Protein AF-A0AA51IPZ2-F1 (afdb_monomer_lite)

pLDDT: mean 97.51, std 1.62, range [91.38, 98.75]

Secondary structure (DSSP, 8-state):
-EEEE-S--S--TTT-EEEEEETTEEEEEEEEETHHHHHHHHHHHHHHHTT-SSHHHHHHHHHHHHHHHH-

Organism: NCBI:txid2839278

Radius of gyration: 15.38 Å; chains: 1; bounding box: 36×17×43 Å

InterPro domains:
  IPR039461 Peptidase family M49 [PF03571] (2-71)
  IPR039461 Peptidase family M49 [PTHR23422] (2-71)

Structure (mmCIF, N/CA/C/O backbone):
data_AF-A0AA51IPZ2-F1
#
_entry.id   AF-A0AA51IPZ2-F1
#
loop_
_atom_site.group_PDB
_atom_site.id
_atom_site.type_symbol
_atom_site.label_atom_id
_atom_site.label_alt_id
_atom_site.label_comp_id
_atom_site.label_asym_id
_atom_site.label_entity_id
_atom_site.label_seq_id
_atom_site.pdbx_PDB_ins_code
_atom_site.Cartn_x
_atom_site.Cartn_y
_atom_site.Cartn_z
_atom_site.occupancy
_atom_site.B_iso_or_equiv
_atom_site.auth_seq_id
_atom_site.auth_comp_id
_atom_site.auth_asym_id
_atom_site.auth_atom_id
_atom_site.pdbx_PDB_model_num
ATOM 1 N N . THR A 1 1 ? -12.193 -3.780 13.972 1.00 93.75 1 THR A N 1
ATOM 2 C CA . THR A 1 1 ? -11.328 -2.829 13.248 1.00 93.75 1 THR A CA 1
ATOM 3 C C . THR A 1 1 ? -11.249 -3.266 11.813 1.00 93.75 1 THR A C 1
ATOM 5 O O . THR A 1 1 ? -11.156 -4.462 11.585 1.00 93.75 1 THR A O 1
ATOM 8 N N . ILE A 1 2 ? -11.339 -2.330 10.879 1.00 96.94 2 ILE A N 1
ATOM 9 C CA . ILE A 1 2 ? -11.151 -2.570 9.449 1.00 96.94 2 ILE A CA 1
ATOM 10 C C . ILE A 1 2 ? -9.767 -2.014 9.105 1.00 96.94 2 ILE A C 1
ATOM 12 O O . ILE A 1 2 ? -9.482 -0.864 9.442 1.00 96.94 2 ILE A O 1
ATOM 16 N N . HIS A 1 3 ? -8.911 -2.838 8.507 1.00 97.31 3 HIS A N 1
ATOM 17 C CA . HIS A 1 3 ? -7.540 -2.483 8.148 1.00 97.31 3 HIS A CA 1
ATOM 18 C C . HIS A 1 3 ? -7.424 -2.405 6.627 1.00 97.31 3 HIS A C 1
ATOM 20 O O . HIS A 1 3 ? -7.675 -3.390 5.939 1.00 97.31 3 HIS A O 1
ATOM 26 N N . LEU A 1 4 ? -7.084 -1.227 6.109 1.00 98.19 4 LEU A N 1
ATOM 27 C CA . LEU A 1 4 ? -6.775 -1.028 4.698 1.00 98.19 4 LEU A CA 1
ATOM 28 C C . LEU A 1 4 ? -5.301 -1.356 4.453 1.00 98.19 4 LEU A C 1
ATOM 30 O O . LEU A 1 4 ? -4.421 -0.921 5.206 1.00 98.19 4 LEU A O 1
ATOM 34 N N . ALA A 1 5 ? -5.045 -2.121 3.396 1.00 98.25 5 ALA A N 1
ATOM 35 C CA . ALA A 1 5 ? -3.698 -2.429 2.948 1.00 98.25 5 ALA A CA 1
ATOM 36 C C . ALA A 1 5 ? -3.120 -1.220 2.213 1.00 98.25 5 ALA A C 1
ATOM 38 O O . ALA A 1 5 ? -3.677 -0.778 1.210 1.00 98.25 5 ALA A O 1
ATOM 39 N N . SER A 1 6 ? -2.023 -0.674 2.731 1.00 98.56 6 SER A N 1
ATOM 40 C CA . SER A 1 6 ? -1.380 0.505 2.157 1.00 98.56 6 SER A CA 1
ATOM 41 C C . SER A 1 6 ? 0.057 0.653 2.641 1.00 98.56 6 SER A C 1
ATOM 43 O O . SER A 1 6 ? 0.419 0.155 3.705 1.00 98.56 6 SER A O 1
ATOM 45 N N . VAL A 1 7 ? 0.879 1.382 1.887 1.00 98.56 7 VAL A N 1
ATOM 46 C CA . VAL A 1 7 ? 2.212 1.804 2.347 1.00 98.56 7 VAL A CA 1
ATOM 47 C C . VAL A 1 7 ? 2.094 2.834 3.464 1.00 98.56 7 VAL A C 1
ATOM 49 O O . VAL A 1 7 ? 2.769 2.741 4.487 1.00 98.56 7 VAL A O 1
ATOM 52 N N . GLU A 1 8 ? 1.232 3.830 3.277 1.00 98.19 8 GLU A N 1
ATOM 53 C CA . GLU A 1 8 ? 1.022 4.869 4.274 1.00 98.19 8 GLU A CA 1
ATOM 54 C C . GLU A 1 8 ? 0.244 4.318 5.474 1.00 98.19 8 GLU A C 1
ATOM 56 O O . GLU A 1 8 ? -0.761 3.635 5.297 1.00 98.19 8 GLU A O 1
ATOM 61 N N . ALA A 1 9 ? 0.667 4.654 6.694 1.00 96.62 9 ALA A N 1
ATOM 62 C CA . ALA A 1 9 ? 0.037 4.180 7.937 1.00 96.62 9 ALA A CA 1
ATOM 63 C C . ALA A 1 9 ? -0.651 5.295 8.750 1.00 96.62 9 ALA A C 1
ATOM 65 O O . ALA A 1 9 ? -1.386 5.030 9.701 1.00 96.62 9 ALA A O 1
ATOM 66 N N . SER A 1 10 ? -0.417 6.558 8.390 1.00 96.69 10 SER A N 1
ATOM 67 C CA . SER A 1 10 ? -1.034 7.718 9.041 1.00 96.69 10 SER A CA 1
ATOM 68 C C . SER A 1 10 ? -2.535 7.790 8.754 1.00 96.69 10 SER A C 1
ATOM 70 O O . SER A 1 10 ? -3.002 7.313 7.720 1.00 96.69 10 SER A O 1
ATOM 72 N N . SER A 1 11 ? -3.315 8.407 9.644 1.00 95.00 11 SER A N 1
ATOM 73 C CA . SER A 1 11 ? -4.729 8.666 9.366 1.00 95.00 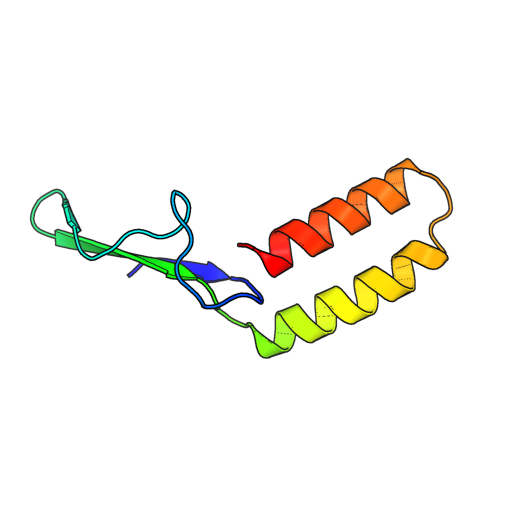11 SER A CA 1
ATOM 74 C C . SER A 1 11 ? -4.887 9.626 8.181 1.00 95.00 11 SER A C 1
ATOM 76 O O . SER A 1 11 ? -4.128 10.581 8.020 1.00 95.00 11 SER A O 1
ATOM 78 N N . LYS A 1 12 ? -5.894 9.375 7.343 1.00 95.25 12 LYS A N 1
ATOM 79 C CA . LYS A 1 12 ? -6.237 10.203 6.184 1.00 95.25 12 LYS A CA 1
ATOM 80 C C . LYS A 1 12 ? -7.750 10.242 6.024 1.00 95.25 12 LYS A C 1
ATOM 82 O O . LYS A 1 12 ? -8.357 9.232 5.696 1.00 95.25 12 LYS A O 1
ATOM 87 N N . GLN A 1 13 ? -8.377 11.390 6.260 1.00 91.38 13 GLN A N 1
ATOM 88 C CA . GLN A 1 13 ? -9.812 11.567 6.005 1.00 91.38 13 GLN A CA 1
ATOM 89 C C . GLN A 1 13 ? -10.066 11.790 4.501 1.00 91.38 13 GLN A C 1
ATOM 91 O O . GLN A 1 13 ? -9.233 12.427 3.852 1.00 91.38 13 GLN A O 1
ATOM 96 N N . PRO A 1 14 ? -11.178 11.292 3.926 1.00 91.69 14 PRO A N 1
ATOM 97 C CA . PRO A 1 14 ? -12.252 10.512 4.560 1.00 91.69 14 PRO A CA 1
ATOM 98 C C . PRO A 1 14 ? -11.989 8.990 4.616 1.00 91.69 14 PRO A C 1
ATOM 100 O O . PRO A 1 14 ? -12.883 8.226 4.958 1.00 91.69 14 PRO A O 1
ATOM 103 N N . LEU A 1 15 ? -10.790 8.533 4.241 1.00 93.44 15 LEU A N 1
ATOM 104 C CA . LEU A 1 15 ? -10.460 7.113 4.070 1.00 93.44 15 LEU A CA 1
ATOM 105 C C . LEU A 1 15 ? -10.412 6.331 5.398 1.00 93.44 15 LEU A C 1
ATOM 107 O O . LEU A 1 15 ? -10.906 5.211 5.493 1.00 93.44 15 LEU A O 1
ATOM 111 N N . THR A 1 16 ? -9.813 6.918 6.433 1.00 96.75 16 THR A N 1
ATOM 112 C CA . THR A 1 16 ? -9.727 6.341 7.783 1.00 96.75 16 THR A CA 1
ATOM 113 C C . THR A 1 16 ? -10.769 6.954 8.704 1.00 96.75 16 THR A C 1
ATOM 115 O O . THR A 1 16 ? -11.061 8.139 8.600 1.00 96.75 16 THR A O 1
ATOM 118 N N . MET A 1 17 ? -11.238 6.202 9.691 1.00 96.44 17 MET A N 1
ATOM 119 C CA . MET A 1 17 ? -12.275 6.626 10.627 1.00 96.44 17 MET A CA 1
ATOM 120 C C . MET A 1 17 ? -11.871 6.224 12.043 1.00 96.44 17 MET A C 1
ATOM 122 O O . MET A 1 17 ? -11.453 5.087 12.273 1.00 96.44 17 MET A O 1
ATOM 126 N N . GLY A 1 18 ? -12.004 7.152 12.994 1.00 95.12 18 GLY A N 1
ATOM 127 C CA . GLY A 1 18 ? -11.820 6.855 14.415 1.00 95.12 18 GLY A CA 1
ATOM 128 C C . GLY A 1 18 ? -12.850 5.846 14.937 1.00 95.12 18 GLY A C 1
ATOM 129 O O . GLY A 1 18 ? -13.696 5.350 14.196 1.00 95.12 18 GLY A O 1
ATOM 130 N N . LYS A 1 19 ? -12.791 5.529 16.234 1.00 96.19 19 LYS A N 1
ATOM 131 C CA . LYS A 1 19 ? -13.785 4.642 16.853 1.00 96.19 19 LYS A CA 1
ATOM 132 C C . LYS A 1 19 ? -15.175 5.280 16.822 1.00 96.19 19 LYS A C 1
ATOM 134 O O . LYS A 1 19 ? -15.400 6.287 17.483 1.00 96.19 19 LYS A O 1
ATOM 139 N N . GLU A 1 20 ? -16.109 4.636 16.137 1.00 95.94 20 GLU A N 1
ATOM 140 C CA . GLU A 1 20 ? -17.513 5.026 16.034 1.00 95.94 20 GLU A CA 1
ATOM 141 C C . GLU A 1 20 ? -18.424 3.852 16.416 1.00 95.94 20 GLU A C 1
ATOM 143 O O . GLU A 1 20 ? -18.094 2.689 16.173 1.00 95.94 20 GLU A O 1
ATOM 148 N N . LYS A 1 21 ? -19.570 4.136 17.044 1.00 97.38 21 LYS A N 1
ATOM 149 C CA . LYS A 1 21 ? -20.550 3.118 17.436 1.00 97.38 21 LYS A CA 1
ATOM 150 C C . LYS A 1 21 ? -21.617 2.969 16.352 1.00 97.38 21 LYS A C 1
ATOM 152 O O . LYS A 1 21 ? -22.418 3.871 16.146 1.00 97.38 21 LYS A O 1
ATOM 157 N N . TYR A 1 22 ? -21.697 1.790 15.747 1.00 95.00 22 TYR A N 1
ATOM 158 C CA . TYR A 1 22 ? -22.714 1.430 14.764 1.00 95.00 22 TYR A CA 1
ATOM 159 C C . TYR A 1 22 ? -23.413 0.133 15.178 1.00 95.00 22 TYR A C 1
ATOM 161 O O . TYR A 1 22 ? -22.759 -0.878 15.429 1.00 95.00 22 TYR A O 1
ATOM 169 N N . LYS A 1 23 ? -24.751 0.156 15.282 1.00 96.38 23 LYS A N 1
ATOM 170 C CA . LYS A 1 23 ? -25.579 -1.005 15.680 1.00 96.38 23 LYS A CA 1
ATOM 171 C C . LYS A 1 23 ? -25.037 -1.750 16.915 1.00 96.38 23 LYS A C 1
ATOM 173 O O . LYS A 1 23 ? -24.891 -2.966 16.910 1.00 96.38 23 LYS A O 1
ATOM 178 N N . ASN A 1 24 ? -24.729 -1.004 17.978 1.00 96.00 24 ASN A N 1
ATOM 179 C CA . ASN A 1 24 ? -24.161 -1.513 19.237 1.00 96.00 24 ASN A CA 1
ATOM 180 C C . ASN A 1 24 ? -22.761 -2.153 19.156 1.00 96.00 24 ASN A C 1
ATOM 182 O O . ASN A 1 24 ? -22.292 -2.676 20.163 1.00 96.00 24 ASN A O 1
ATOM 186 N N . ALA A 1 25 ? -22.053 -2.027 18.034 1.00 96.81 25 ALA A N 1
ATOM 187 C CA . ALA A 1 25 ? -20.654 -2.422 17.897 1.00 96.81 25 ALA A CA 1
ATOM 188 C C . ALA A 1 25 ? -19.765 -1.209 17.580 1.00 96.81 25 ALA A C 1
ATOM 190 O O . ALA A 1 25 ? -20.206 -0.252 16.947 1.00 96.81 25 ALA A O 1
ATOM 191 N N . TYR A 1 26 ? -18.509 -1.238 18.031 1.00 97.62 26 TYR A N 1
ATOM 192 C CA . TYR A 1 26 ? -17.531 -0.195 17.717 1.00 97.62 26 TYR A CA 1
ATOM 193 C C . TYR A 1 26 ? -16.722 -0.568 16.477 1.00 97.62 26 TYR A C 1
ATOM 195 O O . TYR A 1 26 ? -16.080 -1.619 16.430 1.00 97.62 26 TYR A O 1
ATOM 203 N N . PHE A 1 27 ? -16.708 0.330 15.500 1.00 97.31 27 PHE A N 1
ATOM 204 C CA . PHE A 1 27 ? -15.918 0.228 14.282 1.00 97.31 27 PHE A CA 1
ATOM 205 C C . PHE A 1 27 ? -14.873 1.333 14.252 1.00 97.31 27 PHE A C 1
ATOM 207 O O . PHE A 1 27 ? -15.082 2.414 14.779 1.00 97.31 27 PHE A O 1
ATOM 214 N N . GLN A 1 28 ? -13.735 1.046 13.639 1.00 97.19 28 GLN A N 1
ATOM 215 C CA . GLN A 1 28 ? -12.727 2.035 13.274 1.00 97.19 28 GLN A CA 1
ATOM 216 C C . GLN A 1 28 ? -12.071 1.532 11.987 1.00 97.19 28 GLN A C 1
ATOM 218 O O . GLN A 1 28 ? -11.954 0.310 11.809 1.00 97.19 28 GLN A O 1
ATOM 223 N N . VAL A 1 29 ? -11.662 2.453 11.122 1.00 97.81 29 VAL A N 1
ATOM 224 C CA . VAL A 1 29 ? -10.965 2.163 9.866 1.00 97.81 29 VAL A CA 1
ATOM 225 C C . VAL A 1 29 ? -9.564 2.743 9.969 1.00 97.81 29 VAL A C 1
ATOM 227 O O . VAL A 1 29 ? -9.408 3.951 10.150 1.00 97.81 29 VAL A O 1
ATOM 230 N N . THR A 1 30 ? -8.548 1.894 9.868 1.00 97.69 30 THR A N 1
ATOM 231 C CA . THR A 1 30 ? -7.140 2.306 9.822 1.00 97.69 30 THR A CA 1
ATOM 232 C C . THR A 1 30 ? -6.504 1.848 8.515 1.00 97.69 30 THR A C 1
ATOM 234 O O . THR A 1 30 ? -7.095 1.057 7.782 1.00 97.69 30 THR A O 1
ATOM 237 N N . ARG A 1 31 ? -5.306 2.349 8.213 1.00 98.00 31 ARG A N 1
ATOM 238 C CA . ARG A 1 31 ? -4.527 1.954 7.037 1.00 98.00 31 ARG A CA 1
ATOM 239 C C . ARG A 1 31 ? -3.088 1.611 7.428 1.00 98.00 31 ARG A C 1
ATOM 241 O O . ARG A 1 31 ? -2.696 1.882 8.565 1.00 98.00 31 ARG A O 1
ATOM 248 N N . GLY A 1 32 ? -2.332 1.012 6.517 1.00 98.06 32 GLY A N 1
ATOM 249 C CA . GLY A 1 32 ? -0.939 0.606 6.721 1.00 98.06 32 GLY A CA 1
ATOM 250 C C . GLY A 1 32 ? -0.734 -0.905 6.811 1.00 98.06 32 GLY A C 1
ATOM 251 O O . GLY A 1 32 ? 0.346 -1.346 7.209 1.00 98.06 32 GLY A O 1
ATOM 252 N N . ASP A 1 33 ? -1.753 -1.711 6.494 1.00 98.31 33 ASP A N 1
ATOM 253 C CA . ASP A 1 33 ? -1.587 -3.164 6.501 1.00 98.31 33 ASP A CA 1
ATOM 254 C C . ASP A 1 33 ? -0.618 -3.594 5.387 1.00 98.31 33 ASP A C 1
ATOM 256 O O . ASP A 1 33 ? -0.640 -3.049 4.281 1.00 98.31 33 ASP A O 1
ATOM 260 N N . TYR A 1 34 ? 0.271 -4.539 5.699 1.00 98.31 34 TYR A N 1
ATOM 261 C CA . TYR A 1 34 ? 1.361 -5.003 4.824 1.00 98.31 34 TYR A CA 1
ATOM 262 C C . TYR A 1 34 ? 2.329 -3.917 4.306 1.00 98.31 34 TYR A C 1
ATOM 264 O O . TYR A 1 34 ? 3.036 -4.155 3.322 1.00 98.31 34 TYR A O 1
ATOM 272 N N . ALA A 1 35 ? 2.420 -2.754 4.964 1.00 98.31 35 ALA A N 1
ATOM 273 C CA . ALA A 1 35 ? 3.177 -1.595 4.476 1.00 98.31 35 ALA A CA 1
ATOM 274 C C . ALA A 1 35 ? 4.611 -1.890 3.973 1.00 98.31 35 ALA A C 1
ATOM 2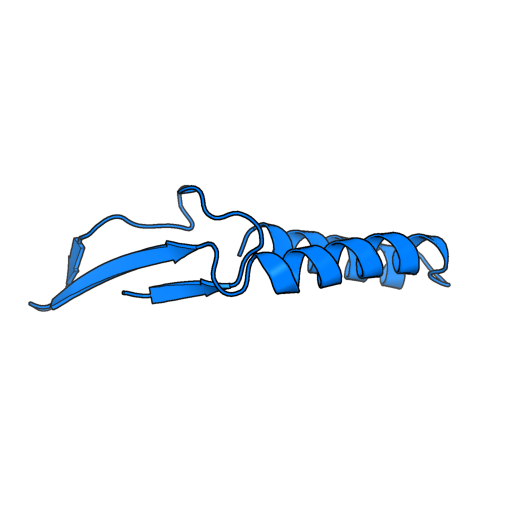76 O O . ALA A 1 35 ? 4.951 -1.420 2.884 1.00 98.31 35 ALA A O 1
ATOM 277 N N . PRO A 1 36 ? 5.454 -2.694 4.663 1.00 98.19 36 PRO A N 1
ATOM 27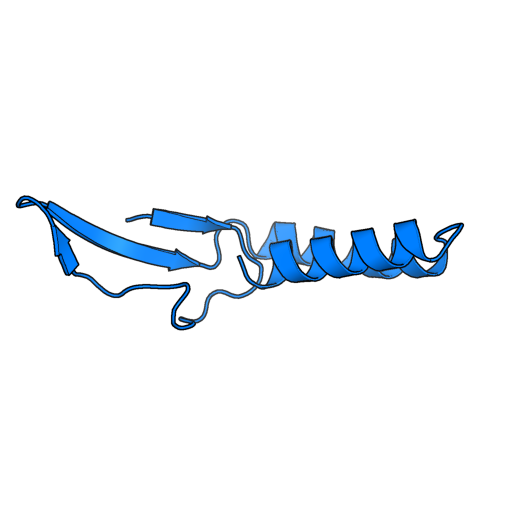8 C CA . PRO A 1 36 ? 6.796 -2.998 4.162 1.00 98.19 36 PRO A CA 1
ATOM 279 C C . PRO A 1 36 ? 6.781 -3.750 2.825 1.00 98.19 36 PRO A C 1
ATOM 281 O O . PRO A 1 36 ? 7.596 -3.470 1.952 1.00 98.19 36 PRO A O 1
ATOM 284 N N . LEU A 1 37 ? 5.832 -4.674 2.641 1.00 98.62 37 LEU A N 1
ATOM 285 C CA . LEU A 1 37 ? 5.699 -5.454 1.410 1.00 98.62 37 LEU A CA 1
ATOM 286 C C . LEU A 1 37 ? 5.149 -4.592 0.271 1.00 98.62 37 LEU A C 1
ATOM 288 O O . LEU A 1 37 ? 5.688 -4.619 -0.833 1.00 98.62 37 LEU A O 1
ATOM 292 N N . LEU A 1 38 ? 4.123 -3.781 0.541 1.00 98.56 38 LEU A N 1
ATOM 293 C CA . LEU A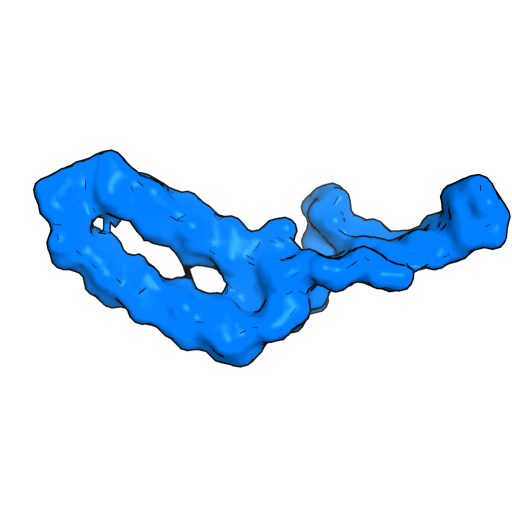 1 38 ? 3.554 -2.879 -0.463 1.00 98.56 38 LEU A CA 1
ATOM 294 C C . LEU A 1 38 ? 4.530 -1.775 -0.882 1.00 98.56 38 LEU A C 1
ATOM 296 O O . LEU A 1 38 ? 4.493 -1.335 -2.029 1.00 98.56 38 LEU A O 1
ATOM 300 N N . SER A 1 39 ? 5.449 -1.373 0.001 1.00 98.56 39 SER A N 1
ATOM 301 C CA . SER A 1 39 ? 6.524 -0.437 -0.344 1.00 98.56 39 SER A CA 1
ATOM 302 C C . SER A 1 39 ? 7.441 -1.027 -1.422 1.00 98.56 39 SER A C 1
ATOM 304 O O . SER A 1 39 ? 7.695 -0.384 -2.442 1.00 98.56 39 SER A O 1
ATOM 306 N N . LEU A 1 40 ? 7.841 -2.295 -1.260 1.00 98.75 40 LEU A N 1
ATOM 307 C CA . LEU A 1 40 ? 8.636 -3.021 -2.257 1.00 98.75 40 LEU A CA 1
ATOM 308 C C . LEU A 1 40 ? 7.872 -3.202 -3.575 1.00 98.75 40 LEU A C 1
ATOM 310 O O . LEU A 1 40 ? 8.455 -3.073 -4.653 1.00 98.75 40 LEU A O 1
ATOM 314 N N . VAL A 1 41 ? 6.567 -3.480 -3.511 1.00 98.62 41 VAL A N 1
ATOM 315 C CA . VAL A 1 41 ? 5.716 -3.560 -4.708 1.00 98.62 41 VAL A CA 1
ATOM 316 C C . VAL A 1 41 ? 5.713 -2.218 -5.442 1.00 98.62 41 VAL A C 1
ATOM 318 O O . VAL A 1 41 ? 6.015 -2.180 -6.633 1.00 98.62 41 VAL A O 1
ATOM 321 N N . ASN A 1 42 ? 5.464 -1.110 -4.743 1.00 98.56 42 ASN A N 1
ATOM 322 C CA . ASN A 1 42 ? 5.448 0.226 -5.340 1.00 98.56 42 ASN A CA 1
ATOM 323 C C . ASN A 1 42 ? 6.784 0.635 -5.957 1.00 98.56 42 ASN A C 1
ATOM 325 O O . ASN A 1 42 ? 6.801 1.247 -7.030 1.00 98.56 42 ASN A O 1
ATOM 329 N N . GLU A 1 43 ? 7.899 0.286 -5.317 1.00 98.75 43 GLU A N 1
ATOM 330 C CA . GLU A 1 43 ? 9.234 0.523 -5.863 1.00 98.75 43 GLU A CA 1
ATOM 331 C C . GLU A 1 43 ? 9.412 -0.196 -7.209 1.00 98.75 43 GLU A C 1
ATOM 333 O O . GLU A 1 43 ? 9.842 0.406 -8.196 1.00 98.75 43 GLU A O 1
ATOM 338 N N . ASN A 1 44 ? 9.031 -1.473 -7.282 1.00 98.75 44 ASN A N 1
ATOM 339 C CA . ASN A 1 44 ? 9.174 -2.263 -8.502 1.00 98.75 44 ASN A CA 1
ATOM 340 C C . ASN A 1 44 ? 8.186 -1.845 -9.599 1.00 98.75 44 ASN A C 1
ATOM 342 O O . ASN A 1 44 ? 8.575 -1.782 -10.763 1.00 98.75 44 ASN A O 1
ATOM 346 N N . LEU A 1 45 ? 6.947 -1.481 -9.252 1.00 98.69 45 LEU A N 1
ATOM 347 C CA . LEU A 1 45 ? 5.986 -0.930 -10.215 1.00 98.69 45 LEU A CA 1
ATOM 348 C C . LEU A 1 45 ? 6.469 0.406 -10.792 1.00 98.69 45 LEU A C 1
ATOM 350 O O . LEU A 1 45 ? 6.299 0.656 -11.985 1.00 98.69 45 LEU A O 1
ATOM 354 N N . SER A 1 46 ? 7.119 1.241 -9.974 1.00 98.56 46 SER A N 1
ATOM 355 C CA . SER A 1 46 ? 7.712 2.502 -10.437 1.00 98.56 46 SER A CA 1
ATOM 356 C C . SER A 1 46 ? 8.814 2.252 -11.465 1.00 98.56 46 SER A C 1
ATOM 358 O O . SER A 1 46 ? 8.836 2.916 -12.496 1.00 98.56 46 SER A O 1
ATOM 360 N N . LYS A 1 47 ? 9.675 1.250 -11.234 1.00 98.69 47 LYS A N 1
ATOM 361 C CA . LYS A 1 47 ? 10.700 0.828 -12.203 1.00 98.69 47 LYS A CA 1
ATOM 362 C C . LYS A 1 47 ? 10.081 0.242 -13.473 1.00 98.69 47 LYS A C 1
ATOM 364 O O . LYS A 1 47 ? 10.519 0.577 -14.566 1.00 98.69 47 LYS A O 1
ATOM 369 N N . ALA A 1 48 ? 9.060 -0.607 -13.345 1.00 98.62 48 ALA A N 1
ATOM 370 C CA . ALA A 1 48 ? 8.388 -1.237 -14.483 1.00 98.62 48 ALA A CA 1
ATOM 371 C C . ALA A 1 48 ? 7.717 -0.212 -15.412 1.00 98.62 48 ALA A C 1
ATOM 373 O O . ALA A 1 48 ? 7.718 -0.386 -16.628 1.00 98.62 48 ALA A O 1
ATOM 374 N N . LYS A 1 49 ? 7.191 0.882 -14.848 1.00 98.25 49 LYS A N 1
ATOM 375 C CA . LYS A 1 49 ? 6.535 1.960 -15.599 1.00 98.25 49 LYS A CA 1
ATOM 376 C C . LYS A 1 49 ? 7.440 2.600 -16.658 1.00 98.25 49 LYS A C 1
ATOM 378 O O . LYS A 1 49 ? 6.938 2.956 -17.722 1.00 98.25 49 LYS A O 1
ATOM 383 N N . GLU A 1 50 ? 8.747 2.696 -16.407 1.00 98.19 50 GLU A N 1
ATOM 384 C CA . GLU A 1 50 ? 9.728 3.251 -17.359 1.00 98.19 50 GLU A CA 1
ATOM 385 C C . GLU A 1 50 ? 9.871 2.404 -18.636 1.00 98.19 50 GLU A C 1
ATOM 387 O O . GLU A 1 50 ? 10.310 2.902 -19.669 1.00 98.19 50 GLU A O 1
ATOM 392 N N . TYR A 1 51 ? 9.457 1.135 -18.585 1.00 98.31 51 TYR A N 1
ATOM 393 C CA . TYR A 1 51 ? 9.536 0.182 -19.697 1.00 98.31 51 TYR A CA 1
ATOM 394 C C . TYR A 1 51 ? 8.165 -0.167 -20.294 1.00 98.31 51 TYR A C 1
ATOM 396 O O . TYR A 1 51 ? 8.062 -1.085 -21.107 1.00 98.31 51 TYR A O 1
ATOM 404 N N . ALA A 1 52 ? 7.104 0.535 -19.893 1.00 98.19 52 ALA A N 1
ATOM 405 C CA . ALA A 1 52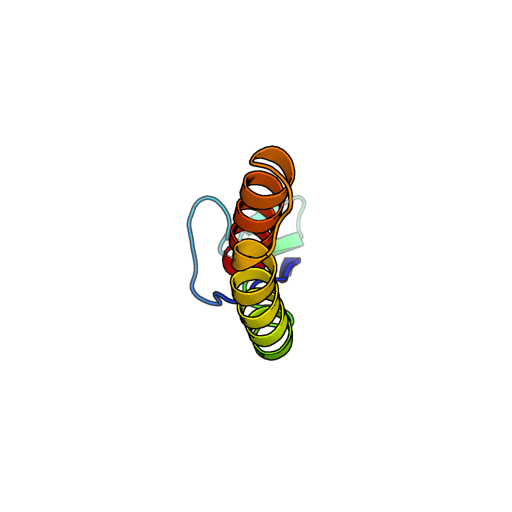 ? 5.757 0.299 -20.402 1.00 98.19 52 ALA A CA 1
ATOM 406 C C . ALA A 1 52 ? 5.655 0.630 -21.902 1.00 98.19 52 ALA A C 1
ATOM 408 O O . ALA A 1 52 ? 6.149 1.665 -22.363 1.00 98.19 52 ALA A O 1
ATOM 409 N N . ALA A 1 53 ? 4.967 -0.222 -22.664 1.00 98.31 53 ALA A N 1
ATOM 410 C CA . ALA A 1 53 ? 4.932 -0.145 -24.123 1.00 98.31 53 ALA A CA 1
ATOM 411 C C . ALA A 1 53 ? 4.051 1.004 -24.643 1.00 98.31 53 ALA A C 1
ATOM 413 O O . ALA A 1 53 ? 4.214 1.461 -25.773 1.00 98.31 53 ALA A O 1
ATOM 414 N N . ASN A 1 54 ? 3.105 1.479 -23.830 1.00 98.19 54 ASN A N 1
ATOM 415 C CA . ASN A 1 54 ? 2.136 2.507 -24.201 1.00 98.19 54 ASN A CA 1
ATOM 416 C C . ASN A 1 54 ? 1.667 3.320 -22.981 1.00 98.19 54 ASN A C 1
ATOM 418 O O . ASN A 1 54 ? 1.933 2.974 -21.828 1.00 98.19 54 ASN A O 1
ATOM 422 N N . ASP A 1 55 ? 0.959 4.421 -23.243 1.00 98.50 55 ASP A N 1
ATOM 423 C CA . ASP A 1 55 ? 0.454 5.301 -22.185 1.00 98.50 55 ASP A CA 1
ATOM 424 C C . ASP A 1 55 ? -0.605 4.630 -21.310 1.00 98.50 55 ASP A C 1
ATOM 426 O O . ASP A 1 55 ? -0.684 4.922 -20.119 1.00 98.50 55 ASP A O 1
ATOM 430 N N . ASN A 1 56 ? -1.383 3.693 -21.857 1.00 98.56 56 ASN A N 1
ATOM 431 C CA . ASN A 1 56 ? -2.406 2.992 -21.082 1.00 98.56 56 ASN A CA 1
ATOM 432 C C . ASN A 1 56 ? -1.769 2.159 -19.961 1.00 98.56 56 ASN A C 1
ATOM 434 O O . ASN A 1 56 ? -2.209 2.234 -18.815 1.00 98.56 56 ASN A O 1
ATOM 438 N N . GLU A 1 57 ? -0.695 1.429 -20.261 1.00 98.56 57 GLU A N 1
ATOM 439 C CA . GLU A 1 57 ? 0.089 0.688 -19.269 1.00 98.56 57 GLU A CA 1
ATOM 440 C C . GLU A 1 57 ? 0.760 1.620 -18.252 1.00 98.56 57 GLU A C 1
ATOM 442 O O . GLU A 1 57 ? 0.684 1.364 -17.048 1.00 98.56 57 GLU A O 1
ATOM 447 N N . ARG A 1 58 ? 1.355 2.738 -18.700 1.00 98.69 58 ARG A N 1
ATOM 448 C CA . ARG A 1 58 ? 1.949 3.742 -17.793 1.00 98.69 58 ARG A CA 1
ATOM 449 C C . ARG A 1 58 ? 0.927 4.308 -16.811 1.00 98.69 58 ARG A C 1
ATOM 451 O O . ARG A 1 58 ? 1.218 4.448 -15.618 1.00 98.69 58 ARG A O 1
ATOM 458 N N . ASN A 1 59 ? -0.266 4.627 -17.304 1.00 98.56 59 ASN A N 1
ATOM 459 C CA . ASN A 1 59 ? -1.353 5.170 -16.500 1.00 98.56 59 ASN A CA 1
ATOM 460 C C . ASN A 1 59 ? -1.878 4.124 -15.515 1.00 98.56 59 ASN A C 1
ATOM 462 O O . ASN A 1 59 ? -2.019 4.420 -14.330 1.00 98.56 59 ASN A O 1
ATOM 466 N N . MET A 1 60 ? -2.084 2.886 -15.969 1.00 98.56 60 MET A N 1
ATOM 467 C CA . MET A 1 60 ? -2.490 1.770 -15.113 1.00 98.56 60 MET A CA 1
ATOM 468 C C . MET A 1 60 ? -1.500 1.549 -13.960 1.00 98.56 60 MET A C 1
ATOM 470 O O . MET A 1 60 ? -1.912 1.545 -12.799 1.00 98.56 60 MET A O 1
ATOM 474 N N . LEU A 1 61 ? -0.194 1.480 -14.245 1.00 98.75 61 LEU A N 1
ATOM 475 C CA . LEU A 1 61 ? 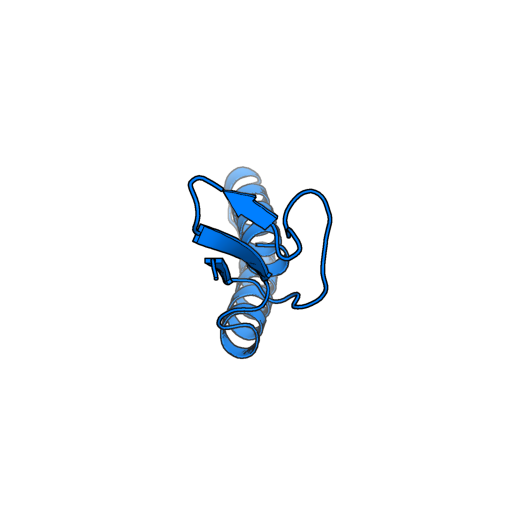0.836 1.318 -13.213 1.00 98.75 61 LEU A CA 1
ATOM 476 C C . LEU A 1 61 ? 0.860 2.500 -12.241 1.00 98.75 61 LEU A C 1
ATOM 478 O O . LEU A 1 61 ? 0.992 2.305 -11.035 1.00 98.75 61 LEU A O 1
ATOM 482 N N . THR A 1 62 ? 0.671 3.721 -12.743 1.00 98.69 62 THR A N 1
ATOM 483 C CA . THR A 1 62 ? 0.562 4.920 -11.900 1.00 98.69 62 THR A CA 1
ATOM 484 C C . THR A 1 62 ? -0.624 4.821 -10.936 1.00 98.69 62 THR A C 1
ATOM 486 O O . THR A 1 62 ? -0.482 5.123 -9.751 1.00 98.69 62 THR A O 1
ATOM 489 N N . HIS A 1 63 ? -1.782 4.349 -11.402 1.00 98.69 63 HIS A N 1
ATOM 490 C CA . HIS A 1 63 ? -2.949 4.146 -10.545 1.00 98.69 63 HIS A CA 1
ATOM 491 C C . HIS A 1 63 ? -2.746 3.026 -9.521 1.00 98.69 63 HIS A C 1
ATOM 493 O O . HIS A 1 63 ? -3.134 3.201 -8.367 1.00 98.69 63 HIS A O 1
ATOM 499 N N . TYR A 1 64 ? -2.098 1.919 -9.892 1.00 98.69 64 TYR A N 1
ATOM 500 C CA . TYR A 1 64 ? -1.786 0.839 -8.950 1.00 98.69 64 TYR A CA 1
ATOM 501 C C . TYR A 1 64 ? -0.818 1.288 -7.859 1.00 98.69 64 TYR A C 1
ATOM 503 O O . TYR A 1 64 ? -1.083 1.045 -6.684 1.00 98.69 64 TYR A O 1
ATOM 511 N N . ILE A 1 65 ? 0.240 2.020 -8.223 1.00 98.75 65 ILE A N 1
ATOM 512 C CA . ILE A 1 65 ? 1.172 2.610 -7.254 1.00 98.75 65 ILE A CA 1
ATOM 513 C C . ILE A 1 65 ? 0.415 3.493 -6.256 1.00 98.75 65 ILE A C 1
ATOM 515 O O . ILE A 1 65 ? 0.624 3.386 -5.048 1.00 98.75 65 ILE A O 1
ATOM 519 N N . ASN A 1 66 ? -0.492 4.344 -6.746 1.00 98.38 66 ASN A N 1
ATOM 520 C CA . ASN A 1 66 ? -1.287 5.221 -5.890 1.00 98.38 66 ASN A CA 1
ATOM 521 C C . ASN A 1 66 ? -2.239 4.436 -4.978 1.00 98.38 66 ASN A C 1
ATOM 523 O O . ASN A 1 66 ? -2.326 4.749 -3.794 1.00 98.38 66 ASN A O 1
ATOM 527 N N . SER A 1 67 ? -2.905 3.401 -5.494 1.00 98.38 67 SER A N 1
ATOM 528 C CA . SER A 1 67 ? -3.810 2.559 -4.704 1.00 98.38 67 SER A CA 1
ATOM 529 C C . SER A 1 67 ? -3.066 1.811 -3.597 1.00 98.38 67 SER A C 1
ATOM 531 O O . SER A 1 67 ? -3.457 1.897 -2.440 1.00 98.38 67 SER A O 1
ATOM 533 N N . PHE A 1 68 ? -1.943 1.158 -3.906 1.00 98.50 68 PHE A N 1
ATOM 534 C CA . PHE A 1 68 ? -1.139 0.469 -2.893 1.00 98.50 68 PHE A CA 1
ATOM 535 C C . PHE A 1 68 ? -0.439 1.428 -1.934 1.00 98.50 68 PHE A C 1
ATOM 537 O O . PHE A 1 68 ? -0.158 1.061 -0.796 1.00 98.50 68 PHE A O 1
ATOM 544 N N . LYS A 1 69 ? -0.156 2.665 -2.354 1.00 98.31 69 LYS A N 1
ATOM 545 C CA . LYS A 1 69 ? 0.394 3.677 -1.453 1.00 98.31 69 LYS A CA 1
ATOM 546 C C . LYS A 1 69 ? -0.642 4.130 -0.432 1.00 98.31 69 LYS A C 1
ATOM 548 O O . LYS A 1 69 ? -0.336 4.187 0.757 1.00 98.31 69 LYS A O 1
ATOM 553 N N . GLU A 1 70 ? -1.831 4.489 -0.902 1.00 97.69 70 GLU A N 1
ATOM 554 C CA . GLU A 1 70 ? -2.803 5.236 -0.107 1.00 97.69 70 GLU A CA 1
ATOM 555 C C . GLU A 1 70 ? -3.810 4.359 0.638 1.00 97.69 70 GLU A C 1
ATOM 557 O O . GLU A 1 70 ? -4.261 4.792 1.706 1.00 97.69 70 GLU A O 1
ATOM 562 N N . GLY A 1 71 ? -4.092 3.156 0.126 1.00 94.88 71 GLY A N 1
ATOM 563 C CA . GLY A 1 71 ? -5.218 2.317 0.554 1.00 94.88 71 GLY A CA 1
ATOM 564 C C . GLY A 1 71 ? -6.551 2.827 0.032 1.00 94.88 71 GLY A C 1
ATOM 565 O O . GLY A 1 71 ? -7.568 2.397 0.616 1.00 94.88 71 GLY A O 1
#

Foldseek 3Di:
DAEAQALDFDDDPPQWADWDADPNDTDTYTYHPVNVVLVVVLVVLVVVLVVDPDVVSNVVSVVSSVRRHPD

Sequence (71 aa):
TIHLASVEASSKQPLTMGKEKYKNAYFQVTRGDYAPLLSLVNENLSKAKEYAANDNERNMLTHYINSFKEG